Protein AF-A0A838J9P6-F1 (afdb_monomer)

Structure (mmCIF, N/CA/C/O backbone):
data_AF-A0A838J9P6-F1
#
_entry.id   AF-A0A838J9P6-F1
#
loop_
_atom_site.group_PDB
_atom_site.id
_atom_site.type_symbol
_atom_site.label_atom_id
_atom_site.label_alt_id
_atom_site.label_comp_id
_atom_site.label_asym_id
_atom_site.label_entity_id
_atom_site.label_seq_id
_atom_site.pdbx_PDB_ins_code
_atom_site.Cartn_x
_atom_site.Cartn_y
_atom_site.Cartn_z
_atom_site.occupancy
_atom_site.B_iso_or_equiv
_atom_site.auth_seq_id
_atom_site.auth_comp_id
_atom_site.auth_asym_id
_atom_site.auth_atom_id
_atom_site.pdbx_PDB_model_num
ATOM 1 N N . MET A 1 1 ? -34.008 11.919 24.852 1.00 36.84 1 MET A N 1
ATOM 2 C CA . MET A 1 1 ? -33.065 10.837 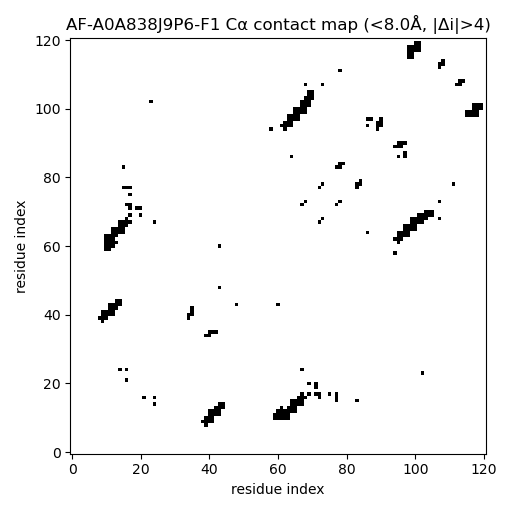24.497 1.00 36.84 1 MET A CA 1
ATOM 3 C C . MET A 1 1 ? -31.928 11.449 23.696 1.00 36.84 1 MET A C 1
ATOM 5 O O . MET A 1 1 ? -32.224 11.960 22.622 1.00 36.84 1 MET A O 1
ATOM 9 N N . PRO A 1 2 ? -30.675 11.492 24.175 1.00 41.94 2 PRO A N 1
ATOM 10 C CA . PRO A 1 2 ? -29.574 11.868 23.305 1.00 41.94 2 PRO A CA 1
ATOM 11 C C . PRO A 1 2 ? -29.124 10.629 22.520 1.00 41.94 2 PRO A C 1
ATOM 13 O O . PRO A 1 2 ? -28.863 9.578 23.100 1.00 41.94 2 PRO A O 1
ATOM 16 N N . LEU A 1 3 ? -29.055 10.755 21.196 1.00 37.22 3 LEU A N 1
ATOM 17 C CA . LEU A 1 3 ? -28.288 9.846 20.351 1.00 37.22 3 LEU A CA 1
ATOM 18 C C . LEU A 1 3 ? -26.814 10.060 20.709 1.00 37.22 3 LEU A C 1
ATOM 20 O O . LEU A 1 3 ? -26.243 11.106 20.398 1.00 37.22 3 LEU A O 1
ATOM 24 N N . THR A 1 4 ? -26.205 9.105 21.402 1.00 38.78 4 THR A N 1
ATOM 25 C CA . THR A 1 4 ? -24.756 9.051 21.585 1.00 38.78 4 THR A CA 1
ATOM 26 C C . THR A 1 4 ? -24.117 8.810 20.221 1.00 38.78 4 THR A C 1
ATOM 28 O O . THR A 1 4 ? -23.964 7.680 19.766 1.00 38.78 4 THR A O 1
ATOM 31 N N . SER A 1 5 ? -23.779 9.897 19.528 1.00 44.88 5 SER A N 1
ATOM 32 C CA . SER A 1 5 ? -22.899 9.848 18.367 1.00 44.88 5 SER A CA 1
ATOM 33 C C . SER A 1 5 ? -21.538 9.361 18.853 1.00 44.88 5 SER A C 1
ATOM 35 O O . SER A 1 5 ? -20.801 10.099 19.510 1.00 44.88 5 SER A O 1
ATOM 37 N N . VAL A 1 6 ? -21.235 8.088 18.602 1.00 49.53 6 VAL A N 1
ATOM 38 C CA . VAL A 1 6 ? -19.879 7.560 18.743 1.00 49.53 6 VAL A CA 1
ATOM 39 C C . VAL A 1 6 ? -19.008 8.417 17.831 1.00 49.53 6 VAL A C 1
ATOM 41 O O . VAL A 1 6 ? -19.179 8.383 16.611 1.00 49.53 6 VAL A O 1
ATOM 44 N N . ARG A 1 7 ? -18.107 9.227 18.402 1.00 47.62 7 ARG A N 1
ATOM 45 C CA . ARG A 1 7 ? -17.042 9.858 17.617 1.00 47.62 7 ARG A CA 1
ATOM 46 C C . ARG A 1 7 ? -16.239 8.719 17.004 1.00 47.62 7 ARG A C 1
ATOM 48 O O . ARG A 1 7 ? -15.534 8.005 17.706 1.00 47.62 7 ARG A O 1
ATOM 55 N N . LYS A 1 8 ? -16.443 8.489 15.712 1.00 63.50 8 LYS A N 1
ATOM 56 C CA . LYS A 1 8 ? -15.669 7.530 14.942 1.00 63.50 8 LYS A CA 1
ATOM 57 C C . LYS A 1 8 ? -14.383 8.256 14.579 1.00 63.50 8 LYS A C 1
ATOM 59 O O . LYS A 1 8 ? -14.415 9.132 13.717 1.00 63.50 8 LYS A O 1
ATOM 64 N N . ASP A 1 9 ? -13.313 7.987 15.318 1.00 77.31 9 ASP A N 1
ATOM 65 C CA . ASP A 1 9 ? -12.000 8.537 14.992 1.00 77.31 9 ASP A CA 1
ATOM 66 C C . ASP A 1 9 ? -11.649 8.180 13.534 1.00 77.31 9 ASP A C 1
ATOM 68 O O . ASP A 1 9 ? -12.042 7.104 13.059 1.00 77.31 9 ASP A O 1
ATOM 72 N N . PRO A 1 10 ? -10.988 9.086 12.791 1.00 81.38 10 PRO A N 1
ATOM 73 C CA . PRO A 1 10 ? -10.640 8.843 11.399 1.00 81.38 10 PRO A CA 1
ATOM 74 C C . PRO A 1 10 ? -9.803 7.570 11.274 1.00 81.38 10 PRO A C 1
ATOM 76 O O . PRO A 1 10 ? -8.889 7.321 12.059 1.00 81.38 10 PRO A O 1
ATOM 79 N N . ILE A 1 11 ? -10.108 6.771 10.257 1.00 86.00 11 ILE A N 1
ATOM 80 C CA . ILE A 1 11 ? -9.367 5.551 9.946 1.00 86.00 11 ILE A CA 1
ATOM 81 C C . ILE A 1 11 ? -8.018 5.963 9.365 1.00 86.00 11 ILE A C 1
ATOM 83 O O . ILE A 1 11 ? -7.964 6.549 8.283 1.00 86.00 11 ILE A O 1
ATOM 87 N N . GLY A 1 12 ? -6.917 5.663 10.042 1.00 86.19 12 GLY A N 1
ATOM 88 C CA . GLY A 1 12 ? -5.616 5.967 9.464 1.00 86.19 12 GLY A CA 1
ATOM 89 C C . GLY A 1 12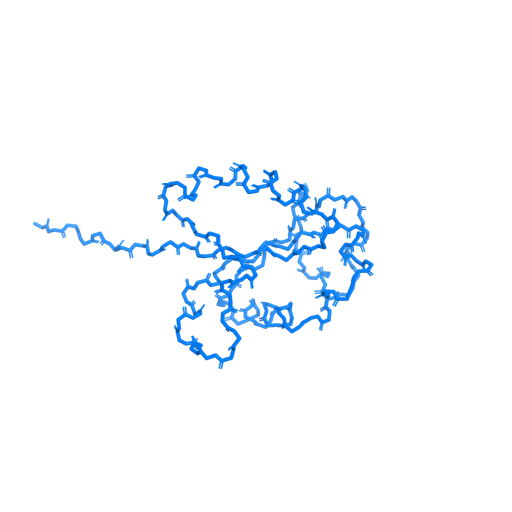 ? -5.212 4.967 8.372 1.00 86.19 12 GLY A C 1
ATOM 90 O O . GLY A 1 12 ? -5.433 3.751 8.474 1.00 86.19 12 GLY A O 1
ATOM 91 N N . VAL A 1 13 ? -4.692 5.527 7.280 1.00 88.19 13 VAL A N 1
ATOM 92 C CA . VAL A 1 13 ? -4.366 4.850 6.026 1.00 88.19 13 VAL A CA 1
ATOM 93 C C . VAL A 1 13 ? -2.898 5.085 5.707 1.00 88.19 13 VAL A C 1
ATOM 95 O O . VAL A 1 13 ? -2.461 6.227 5.575 1.00 88.19 13 VAL A O 1
ATOM 98 N N . TYR A 1 14 ? -2.151 4.005 5.512 1.00 87.62 14 TYR A N 1
ATOM 99 C CA . TYR A 1 14 ? -0.740 4.051 5.130 1.00 87.62 14 TYR A CA 1
ATOM 100 C C . TYR A 1 14 ? -0.511 3.363 3.788 1.00 87.62 14 TYR A C 1
ATOM 102 O O . TYR A 1 14 ? -1.182 2.383 3.471 1.00 87.62 14 TYR A O 1
ATOM 110 N N . CYS A 1 15 ? 0.417 3.885 2.987 1.00 88.25 15 CYS A N 1
ATOM 111 C CA . CYS A 1 15 ? 0.742 3.339 1.671 1.00 88.25 15 CYS A CA 1
ATOM 112 C C . CYS A 1 15 ? 2.134 2.715 1.692 1.00 88.25 15 CYS A C 1
ATOM 114 O O . CYS A 1 15 ? 3.105 3.412 1.959 1.00 88.25 15 CYS A O 1
ATOM 116 N N . ILE A 1 16 ? 2.228 1.444 1.312 1.00 88.19 16 ILE A N 1
ATOM 117 C CA . ILE A 1 16 ? 3.494 0.772 1.015 1.00 88.19 16 ILE A CA 1
ATOM 118 C C . ILE A 1 16 ? 3.623 0.699 -0.507 1.00 88.19 16 ILE A C 1
ATOM 120 O O . ILE A 1 16 ? 2.747 0.146 -1.172 1.00 88.19 16 ILE A O 1
ATOM 124 N N . TYR A 1 17 ? 4.677 1.291 -1.065 1.00 90.38 17 TYR A N 1
ATOM 125 C CA . TYR A 1 17 ? 4.884 1.412 -2.510 1.00 90.38 17 TYR A CA 1
ATOM 126 C C . TYR A 1 17 ? 6.368 1.607 -2.830 1.00 90.38 17 TYR A C 1
ATOM 128 O O . TYR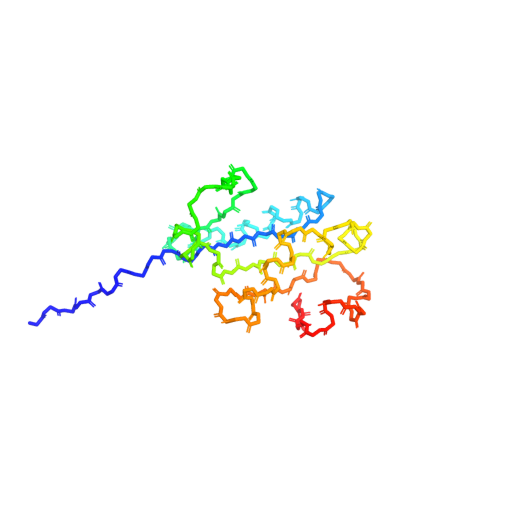 A 1 17 ? 7.131 2.080 -1.989 1.00 90.38 17 TYR A O 1
ATOM 136 N N . ALA A 1 18 ? 6.794 1.268 -4.050 1.00 91.12 18 ALA A N 1
ATOM 137 C CA . ALA A 1 18 ? 8.153 1.581 -4.480 1.00 91.12 18 ALA A CA 1
ATOM 138 C C . ALA A 1 18 ? 8.295 3.082 -4.741 1.00 91.12 18 ALA A C 1
ATOM 140 O O . ALA A 1 18 ? 7.397 3.701 -5.305 1.00 91.12 18 ALA A O 1
ATOM 141 N N . SER A 1 19 ? 9.456 3.676 -4.450 1.00 89.88 19 SER A N 1
ATOM 142 C CA . SER A 1 19 ? 9.677 5.113 -4.692 1.00 89.88 19 SER A CA 1
ATOM 143 C C . SER A 1 19 ? 9.446 5.518 -6.158 1.00 89.88 19 SER A C 1
ATOM 145 O O . SER A 1 19 ? 9.018 6.637 -6.438 1.00 89.88 19 SER A O 1
ATOM 147 N N . LYS A 1 20 ? 9.657 4.594 -7.105 1.00 93.56 20 LYS A N 1
ATOM 148 C CA . LYS A 1 20 ? 9.369 4.795 -8.536 1.00 93.56 20 LYS A CA 1
ATOM 149 C C . LYS A 1 20 ? 7.867 4.896 -8.858 1.00 93.56 20 LYS A C 1
ATOM 151 O O . LYS A 1 20 ? 7.514 5.426 -9.904 1.00 93.56 20 LYS A O 1
ATOM 156 N N . ASP A 1 21 ? 6.989 4.454 -7.959 1.00 94.12 21 ASP A N 1
ATOM 157 C CA . ASP A 1 21 ? 5.528 4.533 -8.082 1.00 94.12 21 ASP A CA 1
ATOM 158 C C . ASP A 1 21 ? 4.923 5.796 -7.443 1.00 94.12 21 ASP A C 1
ATOM 160 O O . ASP A 1 21 ? 3.700 5.937 -7.410 1.00 94.12 21 ASP A O 1
ATOM 164 N N . THR A 1 22 ? 5.744 6.740 -6.963 1.00 93.12 22 THR A N 1
ATOM 165 C CA . THR A 1 22 ? 5.280 7.963 -6.273 1.00 93.12 22 THR A CA 1
ATOM 166 C C . THR A 1 22 ? 4.197 8.711 -7.051 1.00 93.12 22 THR A C 1
ATOM 168 O O . THR A 1 22 ? 3.207 9.148 -6.471 1.00 93.12 22 THR A O 1
ATOM 171 N N . THR A 1 23 ? 4.335 8.836 -8.372 1.00 94.94 23 THR A N 1
ATOM 172 C CA . THR A 1 23 ? 3.329 9.518 -9.198 1.00 94.94 23 THR A CA 1
ATOM 173 C C . THR A 1 23 ? 1.975 8.804 -9.161 1.00 94.94 23 THR A C 1
ATOM 175 O O . THR A 1 23 ? 0.950 9.455 -8.978 1.00 94.94 23 THR A O 1
ATOM 178 N N . LEU A 1 24 ? 1.950 7.472 -9.273 1.00 94.88 24 LEU A N 1
ATOM 179 C CA . LEU A 1 24 ? 0.711 6.684 -9.222 1.00 94.88 24 LEU A CA 1
ATOM 180 C C . LEU A 1 24 ? 0.095 6.690 -7.821 1.00 94.88 24 LEU A C 1
ATOM 182 O O . LEU A 1 24 ? -1.124 6.785 -7.677 1.00 94.88 24 LEU A O 1
ATOM 186 N N . GLN A 1 25 ? 0.937 6.649 -6.790 1.00 93.56 25 GLN A N 1
ATOM 187 C CA . GLN A 1 25 ? 0.513 6.803 -5.405 1.00 93.56 25 GLN A CA 1
ATOM 188 C C . GLN A 1 25 ? -0.185 8.154 -5.188 1.00 93.56 25 GLN A C 1
ATOM 190 O O . GLN A 1 25 ? -1.272 8.197 -4.613 1.00 93.56 25 GLN A O 1
ATOM 195 N N . GLN A 1 26 ? 0.376 9.247 -5.710 1.00 92.94 26 GLN A N 1
ATOM 196 C CA . GLN A 1 26 ? -0.224 10.577 -5.602 1.00 92.94 26 GLN A CA 1
ATOM 197 C C . GLN A 1 26 ? -1.565 10.674 -6.336 1.00 92.94 26 GLN A C 1
ATOM 199 O O . GLN A 1 26 ? -2.495 11.291 -5.814 1.00 92.94 26 GLN A O 1
ATOM 204 N N . GLU A 1 27 ? -1.697 10.061 -7.515 1.00 95.25 27 GLU A N 1
ATOM 205 C CA . GLU A 1 27 ? -2.984 9.986 -8.219 1.00 95.25 27 GLU A CA 1
ATOM 206 C C . GLU A 1 27 ? -4.028 9.213 -7.404 1.00 95.25 27 GLU A C 1
ATOM 208 O O . GLU A 1 27 ? -5.147 9.694 -7.217 1.00 95.25 27 GLU A O 1
ATOM 213 N N . LEU A 1 28 ? -3.658 8.072 -6.816 1.00 93.31 28 LEU A N 1
ATOM 214 C CA . LEU A 1 28 ? -4.548 7.326 -5.925 1.00 93.31 28 LEU A CA 1
ATOM 215 C C . LEU A 1 28 ? -4.996 8.175 -4.724 1.00 93.31 28 LEU A C 1
ATOM 217 O O . LEU A 1 28 ? -6.186 8.221 -4.405 1.00 93.31 28 LEU A O 1
ATOM 221 N N . LEU A 1 29 ? -4.073 8.903 -4.089 1.00 91.06 29 LEU A N 1
ATOM 222 C CA . LEU A 1 29 ? -4.414 9.808 -2.990 1.00 91.06 29 LEU A CA 1
ATOM 223 C C . LEU A 1 29 ? -5.391 10.909 -3.421 1.00 91.06 29 LEU A C 1
ATOM 225 O O . LEU A 1 29 ? -6.284 11.269 -2.651 1.00 91.06 29 LEU A O 1
ATOM 229 N N . LYS A 1 30 ? -5.284 11.430 -4.652 1.00 93.31 30 LYS A N 1
ATOM 230 C CA . LYS A 1 30 ? -6.257 12.402 -5.184 1.00 93.31 30 LYS A CA 1
ATOM 231 C C . LYS A 1 30 ? -7.662 11.806 -5.257 1.00 93.31 30 LYS A C 1
ATOM 233 O O . LYS A 1 30 ? -8.611 12.491 -4.876 1.00 93.31 30 LYS A O 1
ATOM 238 N N . HIS A 1 31 ? -7.803 10.546 -5.670 1.00 92.62 31 HIS A N 1
ATOM 239 C CA . HIS A 1 31 ? -9.101 9.860 -5.699 1.00 92.62 31 HIS A CA 1
ATOM 240 C C . HIS A 1 31 ? -9.701 9.662 -4.302 1.00 92.62 31 HIS A C 1
ATOM 242 O O . HIS A 1 31 ? -10.913 9.779 -4.118 1.00 92.62 31 HIS A O 1
ATOM 248 N N . LEU A 1 32 ? -8.858 9.418 -3.300 1.00 91.81 32 LEU A N 1
ATOM 249 C CA . LEU A 1 32 ? -9.282 9.213 -1.915 1.00 91.81 32 LEU A CA 1
ATOM 250 C C . LEU A 1 32 ? -9.466 10.525 -1.128 1.00 91.81 32 LEU A C 1
ATOM 252 O O . LEU A 1 32 ? -9.972 10.515 -0.005 1.00 91.81 32 LEU A O 1
ATOM 256 N N . ARG A 1 33 ? -9.119 11.674 -1.717 1.00 89.94 33 ARG A N 1
ATOM 257 C CA . ARG A 1 33 ? -9.108 12.982 -1.043 1.00 89.94 33 ARG A CA 1
ATOM 258 C C . ARG A 1 33 ? -10.468 13.431 -0.518 1.00 89.94 33 ARG A C 1
ATOM 260 O O . ARG A 1 33 ? -10.530 14.200 0.437 1.00 89.94 33 ARG A O 1
ATOM 267 N N . ASN A 1 34 ? -11.560 12.962 -1.117 1.00 90.94 34 ASN A N 1
ATOM 268 C CA . ASN A 1 34 ? -12.900 13.235 -0.598 1.00 90.94 34 ASN A CA 1
ATOM 269 C C . ASN A 1 34 ? -13.119 12.580 0.775 1.00 90.94 34 ASN A C 1
ATOM 271 O O . ASN A 1 34 ? -13.701 13.210 1.650 1.00 90.94 34 ASN A O 1
ATOM 275 N N . LEU A 1 35 ? -12.602 11.366 0.993 1.00 90.00 35 LEU A N 1
ATOM 276 C CA . LEU A 1 35 ? -12.709 10.663 2.277 1.00 90.00 35 LEU A CA 1
ATOM 277 C C . LEU A 1 35 ? -11.879 11.352 3.366 1.00 90.00 35 LEU A C 1
ATOM 279 O O . LEU A 1 35 ? -12.346 11.502 4.495 1.00 90.00 35 LEU A O 1
ATOM 283 N N . ASP A 1 36 ? -10.680 11.804 3.000 1.00 85.62 36 ASP A N 1
ATOM 284 C CA . ASP A 1 36 ? -9.785 12.573 3.871 1.00 85.62 36 ASP A CA 1
ATOM 285 C C . ASP A 1 36 ? -10.417 13.918 4.271 1.00 85.62 36 ASP A C 1
ATOM 287 O O . ASP A 1 36 ? -10.559 14.236 5.451 1.00 85.62 36 ASP A O 1
ATOM 291 N N . ARG A 1 37 ? -10.961 14.665 3.299 1.00 88.69 37 ARG A N 1
ATOM 292 C CA . ARG A 1 37 ? -11.702 15.916 3.555 1.00 88.69 37 ARG A CA 1
ATOM 293 C C . ARG A 1 37 ? -12.929 15.720 4.445 1.00 88.69 37 ARG A C 1
ATOM 295 O O . ARG A 1 37 ? -13.256 16.606 5.233 1.00 88.69 37 ARG A O 1
ATOM 302 N N . SER A 1 38 ? -13.597 14.574 4.335 1.00 87.88 38 SER A N 1
ATOM 303 C CA . SER A 1 38 ? -14.720 14.194 5.196 1.00 87.88 38 SER A CA 1
ATOM 304 C C . SER A 1 38 ? -14.292 13.659 6.568 1.00 87.88 38 SER A C 1
ATOM 306 O O . SER A 1 38 ? -15.162 13.278 7.349 1.00 87.88 38 SER A O 1
ATOM 308 N N . LYS A 1 39 ? -12.986 13.638 6.880 1.00 85.38 39 LYS A N 1
ATOM 309 C CA . LYS A 1 39 ? -12.409 13.102 8.125 1.00 85.38 39 LYS A CA 1
ATOM 310 C C . LYS A 1 39 ? -12.794 11.643 8.392 1.00 85.38 39 LYS A C 1
ATOM 312 O O . LYS A 1 39 ? -12.870 11.218 9.540 1.00 85.38 39 LYS A O 1
ATOM 317 N N . LEU A 1 40 ? -13.072 10.883 7.332 1.00 87.12 40 LEU A N 1
ATOM 318 C CA . LEU A 1 40 ? -13.335 9.446 7.425 1.00 87.12 40 LEU A CA 1
ATOM 319 C C . LEU A 1 40 ? -12.031 8.659 7.465 1.00 87.12 40 LEU A C 1
ATOM 321 O O . LEU A 1 40 ? -11.962 7.622 8.122 1.00 87.12 40 LEU A O 1
ATOM 325 N N . ILE A 1 41 ? -11.020 9.167 6.762 1.00 88.38 41 ILE A N 1
ATOM 326 C CA . ILE A 1 41 ? -9.664 8.638 6.775 1.00 88.38 41 ILE A CA 1
ATOM 327 C C . ILE A 1 41 ? -8.665 9.747 7.100 1.00 88.38 41 ILE A C 1
ATOM 329 O O . ILE A 1 41 ? -8.981 10.923 6.935 1.00 88.38 41 ILE A O 1
ATOM 333 N N . VAL A 1 42 ? -7.469 9.359 7.528 1.00 87.38 42 VAL A N 1
ATOM 334 C CA . VAL A 1 42 ? -6.295 10.232 7.612 1.00 87.38 42 VAL A CA 1
ATOM 335 C C . VAL A 1 42 ? -5.115 9.521 6.958 1.00 87.38 42 VAL A C 1
ATOM 337 O O . VAL A 1 42 ? -4.907 8.333 7.195 1.00 87.38 42 VAL A O 1
ATOM 340 N N . PHE A 1 43 ? -4.363 10.210 6.101 1.00 85.00 43 PHE A N 1
ATOM 341 C CA . PHE A 1 43 ? -3.160 9.628 5.504 1.00 85.00 43 PHE A CA 1
ATOM 342 C C . PHE A 1 43 ? -1.970 9.764 6.444 1.00 85.00 43 PHE A C 1
ATOM 344 O O . PHE A 1 43 ? -1.620 10.869 6.848 1.00 85.00 43 PHE A O 1
ATOM 351 N N . CYS A 1 44 ? -1.335 8.638 6.749 1.00 79.19 44 CYS A N 1
ATOM 352 C CA . CYS A 1 44 ? -0.091 8.590 7.502 1.00 79.19 44 CYS A CA 1
ATOM 353 C C . CYS A 1 44 ? 1.067 8.640 6.499 1.00 79.19 44 CYS A C 1
ATOM 355 O O . CYS A 1 44 ? 1.124 7.806 5.591 1.00 79.19 44 CYS A O 1
ATOM 357 N N . HIS A 1 45 ? 1.973 9.609 6.620 1.00 66.56 45 HIS A N 1
ATOM 358 C CA . HIS A 1 45 ? 3.161 9.681 5.770 1.00 66.56 45 HIS A CA 1
ATOM 359 C C . HIS A 1 45 ? 4.369 9.028 6.456 1.00 66.56 45 HIS A C 1
ATOM 361 O O . HIS A 1 45 ? 4.430 8.974 7.679 1.00 66.56 45 HIS A O 1
ATOM 367 N N . ASP A 1 46 ? 5.370 8.590 5.680 1.00 56.12 46 ASP A N 1
ATOM 368 C CA . ASP A 1 46 ? 6.625 8.001 6.201 1.00 56.12 46 ASP A CA 1
ATOM 369 C C . ASP A 1 46 ? 7.343 8.882 7.235 1.00 56.12 46 ASP A C 1
ATOM 371 O O . ASP A 1 46 ? 8.101 8.388 8.061 1.00 56.12 46 ASP A O 1
ATOM 375 N N . LYS A 1 47 ? 7.115 10.200 7.196 1.00 46.66 47 LYS A N 1
ATOM 376 C CA . LYS A 1 47 ? 7.705 11.162 8.139 1.00 46.66 47 LYS A CA 1
ATOM 377 C C . LYS A 1 47 ? 6.944 11.273 9.462 1.00 46.6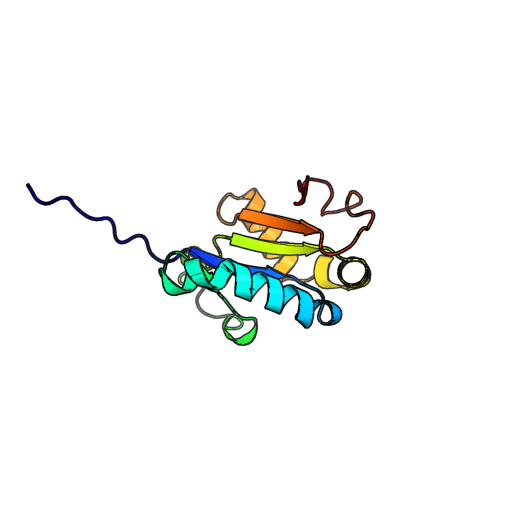6 47 LYS A C 1
ATOM 379 O O . LYS A 1 47 ? 7.464 11.878 10.392 1.00 46.66 47 LYS A O 1
ATOM 384 N N . ASP A 1 48 ? 5.747 10.697 9.527 1.00 44.53 48 ASP A N 1
ATOM 385 C CA . ASP A 1 48 ? 4.834 10.772 10.669 1.00 44.53 48 ASP A CA 1
ATOM 386 C C . ASP A 1 48 ? 4.804 9.463 11.473 1.00 44.53 48 ASP A C 1
ATOM 388 O O . ASP A 1 48 ? 4.010 9.339 12.402 1.00 44.53 48 ASP A O 1
ATOM 392 N N . ILE A 1 49 ? 5.649 8.482 11.127 1.00 48.06 49 ILE A N 1
ATOM 393 C CA . ILE A 1 49 ? 5.850 7.271 11.926 1.00 48.06 49 ILE A CA 1
ATOM 394 C C . ILE A 1 49 ? 7.050 7.537 12.845 1.00 48.06 49 ILE A C 1
ATOM 396 O O . ILE A 1 49 ? 8.194 7.421 12.395 1.00 48.06 49 ILE A O 1
ATOM 400 N N . PRO A 1 50 ? 6.839 7.960 14.106 1.00 39.72 50 PRO A N 1
ATOM 401 C CA . PRO A 1 50 ? 7.939 8.162 15.030 1.00 39.72 50 PRO A CA 1
ATOM 402 C C . PRO A 1 50 ? 8.667 6.834 15.244 1.00 39.72 50 PRO A C 1
ATOM 404 O O . PRO A 1 50 ? 8.095 5.833 15.671 1.00 39.72 50 PRO A O 1
ATOM 407 N N . VAL A 1 51 ? 9.958 6.850 14.928 1.00 41.62 51 VAL A N 1
ATOM 408 C CA . VAL A 1 51 ? 10.892 5.773 15.235 1.00 41.62 51 VAL A CA 1
ATOM 409 C C . VAL A 1 51 ? 10.886 5.564 16.756 1.00 41.62 51 VAL A C 1
ATOM 411 O O . VAL A 1 51 ? 11.275 6.435 17.529 1.00 41.62 51 VAL A O 1
ATOM 414 N N . GLU A 1 52 ? 10.409 4.391 17.162 1.00 41.59 52 GLU A N 1
ATOM 415 C CA . GLU A 1 52 ? 10.698 3.717 18.436 1.00 41.59 52 GLU A CA 1
ATOM 416 C C . GLU A 1 52 ? 10.093 4.238 19.750 1.00 41.59 52 GLU A C 1
ATOM 418 O O . GLU A 1 52 ? 10.415 3.684 20.799 1.00 41.59 52 GLU A O 1
ATOM 423 N N . THR A 1 53 ? 9.150 5.185 19.770 1.00 37.22 53 THR A N 1
ATOM 424 C CA . THR A 1 53 ? 8.513 5.536 21.059 1.00 37.22 53 THR A CA 1
ATOM 425 C C . THR A 1 53 ? 7.034 5.898 20.911 1.00 37.22 53 THR A C 1
ATOM 427 O O . THR A 1 53 ? 6.716 6.883 20.263 1.00 37.22 53 THR A O 1
ATOM 430 N N . GLU A 1 54 ? 6.162 5.102 21.553 1.00 40.47 54 GLU A N 1
ATOM 431 C CA . GLU A 1 54 ? 4.693 5.256 21.730 1.00 40.47 54 GLU A CA 1
ATOM 432 C C . GLU A 1 54 ? 3.768 4.349 20.881 1.00 40.47 54 GLU A C 1
ATOM 434 O O . GLU A 1 54 ? 2.841 4.775 20.192 1.00 40.47 54 GLU A O 1
ATOM 439 N N . TRP A 1 55 ? 3.936 3.033 21.055 1.00 46.06 55 TRP A N 1
ATOM 440 C CA . TRP A 1 55 ? 3.090 1.970 20.481 1.00 46.06 55 TRP A CA 1
ATOM 441 C C . TRP A 1 55 ? 1.609 1.952 20.921 1.00 46.06 55 TRP A C 1
ATOM 443 O O . TRP A 1 55 ? 0.814 1.216 20.331 1.00 46.06 55 TRP A O 1
ATOM 453 N N . GLU A 1 56 ? 1.195 2.734 21.922 1.00 41.12 56 GLU A N 1
ATOM 454 C CA . GLU A 1 56 ? -0.231 2.858 22.279 1.00 41.12 56 GLU A CA 1
ATOM 455 C C . GLU A 1 56 ? -0.985 3.847 21.379 1.00 41.12 56 GLU A C 1
ATOM 457 O O . GLU A 1 56 ? -2.179 3.656 21.144 1.00 41.12 56 GLU A O 1
ATOM 462 N N . TYR A 1 57 ? -0.293 4.827 20.788 1.00 44.28 57 TYR A N 1
ATOM 463 C CA . TYR A 1 57 ? -0.884 5.760 19.824 1.00 44.28 57 TYR A CA 1
ATOM 464 C C . TYR A 1 57 ? -1.063 5.103 18.438 1.00 44.28 57 TYR A C 1
ATOM 466 O O . TYR A 1 57 ? -2.042 5.352 17.734 1.00 44.28 57 TYR A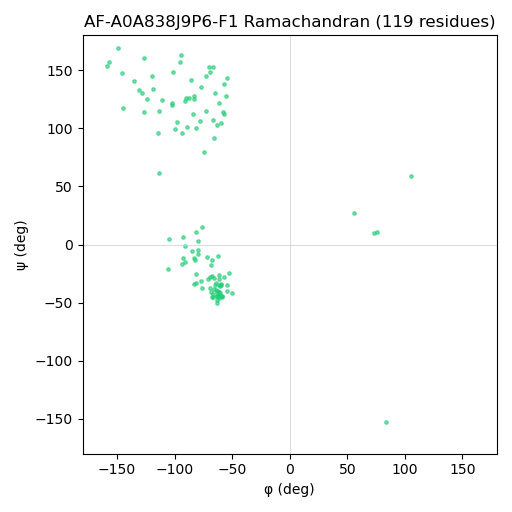 O 1
ATOM 474 N N . GLU A 1 58 ? -0.177 4.167 18.076 1.00 48.16 58 GLU A N 1
ATOM 475 C CA . GLU A 1 58 ? -0.183 3.472 16.780 1.00 48.16 58 GLU A CA 1
ATOM 476 C C . GLU A 1 58 ? -1.371 2.525 16.556 1.00 48.16 58 GLU A C 1
ATOM 478 O O . GLU A 1 58 ? -1.771 2.305 15.408 1.00 48.16 58 GLU A O 1
ATOM 483 N N . LYS A 1 59 ? -1.960 1.964 17.623 1.00 46.66 59 LYS A N 1
ATOM 484 C CA . LYS A 1 59 ? -3.068 0.998 17.498 1.00 46.66 59 LYS A CA 1
ATOM 485 C C . LYS A 1 59 ? -4.299 1.584 16.809 1.00 46.66 59 LYS A C 1
ATOM 487 O O . LYS A 1 59 ? -5.017 0.846 16.141 1.00 46.66 59 LYS A O 1
ATOM 492 N N . ASN A 1 60 ? -4.528 2.889 16.934 1.00 50.59 60 ASN A N 1
ATOM 493 C CA . ASN A 1 60 ? -5.681 3.545 16.317 1.00 50.59 60 ASN A CA 1
ATOM 494 C C . ASN A 1 60 ? -5.395 4.120 14.924 1.00 50.59 60 ASN A C 1
ATOM 496 O O . ASN A 1 60 ? -6.343 4.466 14.221 1.00 50.59 60 ASN A O 1
ATOM 500 N N . ILE A 1 61 ? -4.129 4.193 14.501 1.00 54.44 61 ILE A N 1
ATOM 501 C CA . ILE A 1 61 ? -3.716 4.980 13.329 1.00 54.44 61 ILE A CA 1
ATOM 502 C C . ILE A 1 61 ? -3.397 4.103 12.106 1.00 54.44 61 ILE A C 1
ATOM 504 O O . ILE A 1 61 ? -3.471 4.569 10.980 1.00 54.44 61 ILE A O 1
ATOM 508 N N . LEU A 1 62 ? -3.101 2.813 12.257 1.00 64.50 62 LEU A N 1
ATOM 509 C CA . LEU A 1 62 ? -2.781 1.931 11.118 1.00 64.50 62 LEU A CA 1
ATOM 510 C C . LEU A 1 62 ? -3.848 0.858 10.920 1.00 64.50 62 LEU A C 1
ATOM 512 O O . LEU A 1 62 ? -3.597 -0.344 11.010 1.00 64.50 62 LEU A O 1
ATOM 516 N N . GLN A 1 63 ? -5.067 1.314 10.646 1.00 82.94 63 GLN A N 1
ATOM 517 C CA . GLN A 1 63 ? -6.217 0.437 10.436 1.00 82.94 63 GLN A CA 1
ATOM 518 C C . GLN A 1 63 ? -6.245 -0.124 9.012 1.00 82.94 63 GLN A C 1
ATOM 520 O O . GLN A 1 63 ? -6.672 -1.261 8.807 1.00 82.94 63 GLN A O 1
ATOM 525 N N . ILE A 1 64 ? -5.772 0.647 8.026 1.00 89.00 64 ILE A N 1
ATOM 526 C CA . ILE A 1 64 ? -5.703 0.229 6.624 1.00 89.00 64 ILE A CA 1
ATOM 527 C C . ILE A 1 64 ? -4.297 0.465 6.072 1.00 89.00 64 ILE A C 1
ATOM 529 O O . ILE A 1 64 ? -3.751 1.562 6.158 1.00 89.00 64 ILE A O 1
ATOM 533 N N . VAL A 1 65 ? -3.738 -0.564 5.440 1.00 89.69 65 VAL A N 1
ATOM 534 C CA . VAL A 1 65 ? -2.497 -0.489 4.667 1.00 89.69 65 VAL A CA 1
ATOM 535 C C . VAL A 1 65 ? -2.830 -0.728 3.201 1.00 89.69 65 VAL A C 1
ATOM 537 O O . VAL A 1 65 ? -3.274 -1.813 2.832 1.00 89.69 65 VAL A O 1
ATOM 540 N N . LEU A 1 66 ? -2.622 0.283 2.363 1.00 92.06 66 LEU A N 1
ATOM 541 C CA . LEU A 1 66 ? -2.688 0.164 0.911 1.00 92.06 66 LEU A CA 1
ATOM 542 C C . LEU A 1 66 ? -1.333 -0.335 0.413 1.00 92.06 66 LEU A C 1
ATOM 544 O O . LEU A 1 66 ? -0.328 0.365 0.518 1.00 92.06 66 LEU A O 1
ATOM 548 N N . LEU A 1 67 ? -1.305 -1.554 -0.112 1.00 91.94 67 LEU A N 1
ATOM 549 C CA . LEU A 1 67 ? -0.098 -2.153 -0.668 1.00 91.94 67 LEU A CA 1
ATOM 550 C C . LEU A 1 67 ? -0.122 -1.977 -2.185 1.00 91.94 67 LEU A C 1
ATOM 552 O O . LEU A 1 67 ? -0.883 -2.661 -2.865 1.00 91.94 67 LEU A O 1
ATOM 556 N N . LEU A 1 68 ? 0.680 -1.055 -2.711 1.00 93.38 68 LEU A N 1
ATOM 557 C CA . LEU A 1 68 ? 0.698 -0.733 -4.135 1.00 93.38 68 LEU A CA 1
ATOM 558 C C . LEU A 1 68 ? 1.698 -1.638 -4.864 1.00 93.38 68 LEU A C 1
ATOM 560 O O . LEU A 1 68 ? 2.908 -1.431 -4.815 1.00 93.38 68 LEU A O 1
ATOM 564 N N . ILE A 1 69 ? 1.171 -2.663 -5.528 1.00 92.56 69 ILE A N 1
ATOM 565 C CA . ILE A 1 69 ? 1.934 -3.726 -6.177 1.00 92.56 69 ILE A CA 1
ATOM 566 C C . ILE A 1 69 ? 2.243 -3.327 -7.622 1.00 92.56 69 ILE A C 1
ATOM 568 O O . ILE A 1 69 ? 1.350 -3.027 -8.415 1.00 92.56 69 ILE A O 1
ATOM 572 N N . SER A 1 70 ? 3.520 -3.363 -7.980 1.00 94.06 70 SER A N 1
ATOM 573 C CA . SER A 1 70 ? 4.035 -3.063 -9.315 1.00 94.06 70 SER A CA 1
ATOM 574 C C . SER A 1 70 ? 5.299 -3.896 -9.591 1.00 94.06 70 SER A C 1
ATOM 576 O O . SER A 1 70 ? 5.856 -4.479 -8.657 1.00 94.06 70 SER A O 1
ATOM 578 N N . PRO A 1 71 ? 5.804 -3.947 -10.838 1.00 93.31 71 PRO A N 1
ATOM 579 C CA . PRO A 1 71 ? 7.117 -4.526 -11.1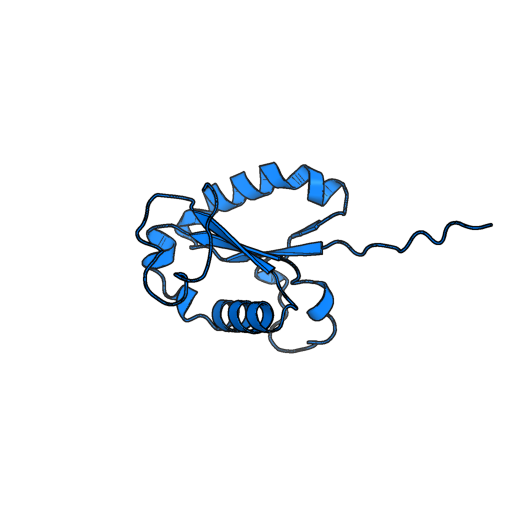19 1.00 93.31 71 PRO A CA 1
ATOM 580 C C . PRO A 1 71 ? 8.241 -3.897 -10.284 1.00 93.31 71 PRO A C 1
ATOM 582 O O . PRO A 1 71 ? 9.085 -4.617 -9.766 1.00 93.31 71 PRO A O 1
ATOM 585 N N . ASP A 1 72 ? 8.216 -2.575 -10.089 1.00 92.88 72 ASP A N 1
ATOM 586 C CA . ASP A 1 72 ? 9.225 -1.869 -9.290 1.00 92.88 72 ASP A CA 1
ATOM 587 C C . ASP A 1 72 ? 9.091 -2.166 -7.789 1.00 92.88 72 ASP A C 1
ATOM 589 O O . ASP A 1 72 ? 10.087 -2.164 -7.071 1.00 92.88 72 ASP A O 1
ATOM 593 N N . PHE A 1 73 ? 7.878 -2.456 -7.309 1.00 90.81 73 PHE A N 1
ATOM 594 C CA . PHE A 1 73 ? 7.662 -2.963 -5.955 1.00 90.81 73 PHE A CA 1
ATOM 595 C C . PHE A 1 73 ? 8.243 -4.368 -5.781 1.00 90.81 73 PHE A C 1
ATOM 597 O O . PHE A 1 73 ? 8.930 -4.627 -4.797 1.00 90.81 73 PHE A O 1
ATOM 604 N N . MET A 1 74 ? 8.015 -5.264 -6.741 1.00 88.75 74 MET A N 1
ATOM 605 C CA . MET A 1 74 ? 8.527 -6.638 -6.682 1.00 88.75 74 MET A CA 1
ATOM 606 C C . MET A 1 74 ? 10.057 -6.719 -6.828 1.00 88.75 74 MET A C 1
ATOM 608 O O . MET A 1 74 ? 10.657 -7.639 -6.284 1.00 88.75 74 MET A O 1
ATOM 612 N N . ASP A 1 75 ? 10.678 -5.765 -7.530 1.00 88.94 75 ASP A N 1
ATOM 613 C CA . ASP A 1 75 ? 12.141 -5.618 -7.668 1.00 88.94 75 ASP A CA 1
ATOM 614 C C . ASP A 1 75 ? 12.801 -4.953 -6.441 1.00 88.94 75 ASP A C 1
ATOM 616 O O . ASP A 1 75 ? 14.022 -4.864 -6.331 1.00 88.94 75 ASP A O 1
ATOM 620 N N . SER A 1 76 ? 11.998 -4.454 -5.500 1.00 82.94 76 SER A N 1
ATOM 621 C CA . SER A 1 76 ? 12.489 -3.766 -4.309 1.00 82.94 76 SER A CA 1
ATOM 622 C C . SER A 1 76 ? 12.635 -4.695 -3.101 1.00 82.94 76 SER A C 1
ATOM 624 O O . SER A 1 76 ? 11.978 -5.728 -2.987 1.00 82.94 76 SER A O 1
ATOM 626 N N . ASN A 1 77 ? 13.399 -4.243 -2.104 1.00 77.81 77 ASN A N 1
ATOM 627 C CA . ASN A 1 77 ? 13.530 -4.936 -0.819 1.00 77.81 77 ASN A CA 1
ATOM 628 C C . ASN A 1 77 ? 12.364 -4.648 0.156 1.00 77.81 77 A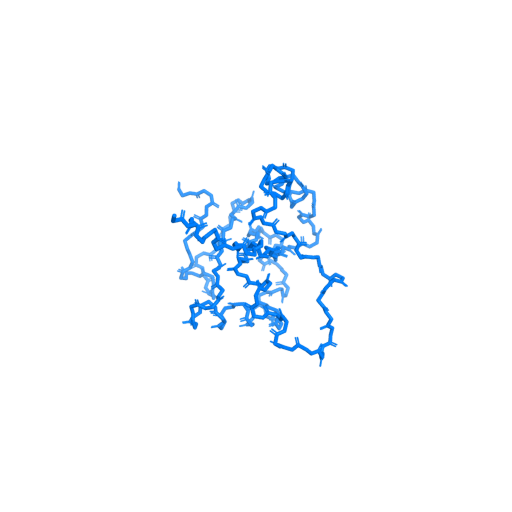SN A C 1
ATOM 630 O O . ASN A 1 77 ? 12.459 -4.992 1.334 1.00 77.81 77 ASN A O 1
ATOM 634 N N . TYR A 1 78 ? 11.265 -4.014 -0.287 1.00 78.06 78 TYR A N 1
ATOM 635 C CA . TYR A 1 78 ? 10.148 -3.649 0.601 1.00 78.06 78 TYR A CA 1
ATOM 636 C C . TYR A 1 78 ? 9.414 -4.863 1.181 1.00 78.06 78 TYR A C 1
ATOM 638 O O . TYR A 1 78 ? 8.893 -4.788 2.289 1.00 78.06 78 TYR A O 1
ATOM 646 N N . ILE A 1 79 ? 9.395 -6.000 0.477 1.00 74.69 79 ILE A N 1
ATOM 647 C CA . ILE A 1 79 ? 8.790 -7.242 0.987 1.00 74.69 79 ILE A CA 1
ATOM 648 C C . ILE A 1 79 ? 9.470 -7.696 2.289 1.00 74.69 79 ILE A C 1
ATOM 650 O O . ILE A 1 79 ? 8.807 -8.199 3.199 1.00 74.69 79 ILE A O 1
ATOM 654 N N . ASP A 1 80 ? 10.779 -7.468 2.393 1.00 75.81 80 ASP A N 1
ATOM 655 C CA . ASP A 1 80 ? 11.583 -7.833 3.555 1.00 75.81 80 ASP A CA 1
ATOM 656 C C . ASP A 1 80 ? 11.679 -6.729 4.612 1.00 75.81 80 ASP A C 1
ATOM 658 O O . ASP A 1 80 ? 12.285 -6.956 5.669 1.00 75.81 80 ASP A O 1
ATOM 662 N N . SER A 1 81 ? 11.064 -5.568 4.367 1.00 77.44 81 SER A N 1
ATOM 663 C CA . SER A 1 81 ? 11.113 -4.432 5.281 1.00 77.44 81 SER A CA 1
ATOM 664 C C . SER A 1 81 ? 10.392 -4.727 6.599 1.00 77.44 81 SER A C 1
ATOM 666 O O . SER A 1 81 ? 9.475 -5.556 6.690 1.00 77.44 81 SER A O 1
ATOM 668 N N . THR A 1 82 ? 10.828 -4.048 7.659 1.00 74.56 82 THR A N 1
ATOM 669 C CA . THR A 1 82 ? 10.249 -4.193 8.998 1.00 74.56 82 THR A CA 1
ATOM 670 C C . THR A 1 82 ? 8.781 -3.767 9.004 1.00 74.56 82 THR A C 1
ATOM 672 O O . THR A 1 82 ? 7.950 -4.455 9.595 1.00 74.56 82 THR A O 1
ATOM 675 N N . GLU A 1 83 ? 8.444 -2.697 8.285 1.00 75.25 83 GLU A N 1
ATOM 676 C CA . GLU A 1 83 ? 7.089 -2.161 8.143 1.00 75.25 83 GLU A CA 1
ATOM 677 C C . GLU A 1 83 ? 6.159 -3.188 7.492 1.00 75.25 83 GLU A C 1
ATOM 679 O O . GLU A 1 83 ? 5.067 -3.452 7.997 1.00 75.25 83 GLU A O 1
ATOM 684 N N . MET A 1 84 ? 6.610 -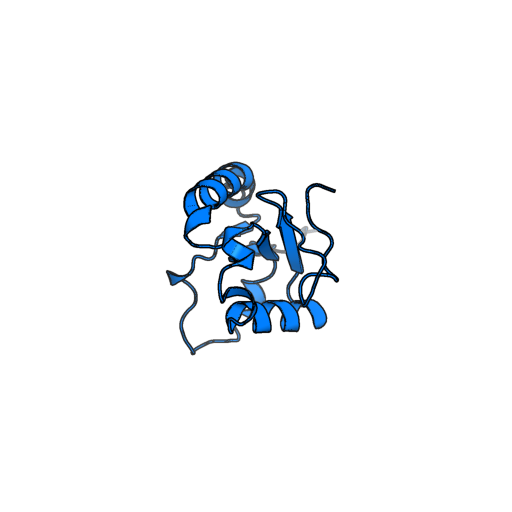3.839 6.413 1.00 80.56 84 MET A N 1
ATOM 685 C CA . MET A 1 84 ? 5.813 -4.850 5.720 1.00 80.56 84 MET A CA 1
ATOM 686 C C . MET A 1 84 ? 5.593 -6.092 6.592 1.00 80.56 84 MET A C 1
ATOM 688 O O . MET A 1 84 ? 4.472 -6.597 6.702 1.00 80.56 84 MET A O 1
ATOM 692 N N . LYS A 1 85 ? 6.635 -6.557 7.293 1.00 82.06 85 LYS A N 1
ATOM 693 C CA . LYS A 1 85 ? 6.530 -7.671 8.251 1.00 82.06 85 LYS A CA 1
ATOM 694 C C . LYS A 1 85 ? 5.560 -7.353 9.390 1.00 82.06 85 LYS A C 1
ATOM 696 O O . LYS A 1 85 ? 4.752 -8.207 9.765 1.00 82.06 85 LYS A O 1
ATOM 701 N N . GLN A 1 86 ? 5.605 -6.134 9.922 1.00 80.62 86 GLN A N 1
ATOM 702 C CA . GLN A 1 86 ? 4.689 -5.675 10.964 1.00 80.62 86 GLN A CA 1
ATOM 703 C C . GLN A 1 86 ? 3.248 -5.569 10.455 1.00 80.62 86 GLN A C 1
ATOM 705 O O . GLN A 1 86 ? 2.342 -6.080 11.115 1.00 80.62 86 GLN A O 1
ATOM 710 N N . ALA A 1 87 ? 3.025 -4.987 9.274 1.00 81.62 87 ALA A N 1
ATOM 711 C CA . ALA A 1 87 ? 1.703 -4.896 8.660 1.00 81.62 87 ALA A CA 1
ATOM 712 C C . ALA A 1 87 ? 1.096 -6.287 8.424 1.00 81.62 87 ALA A C 1
ATOM 714 O O . ALA A 1 87 ? -0.061 -6.528 8.768 1.00 81.62 87 ALA A O 1
ATOM 715 N N . LEU A 1 88 ? 1.885 -7.235 7.904 1.00 82.62 88 LEU A N 1
ATOM 716 C CA . LEU A 1 88 ? 1.455 -8.622 7.706 1.00 82.62 88 LEU A CA 1
ATOM 717 C C . LEU A 1 88 ? 1.114 -9.313 9.032 1.00 82.62 88 LEU A C 1
ATOM 719 O O . LEU A 1 88 ? 0.117 -10.032 9.106 1.00 82.62 88 LEU A O 1
ATOM 723 N N . LYS A 1 89 ? 1.910 -9.094 10.087 1.00 84.81 89 LYS A N 1
ATOM 724 C CA . LYS A 1 89 ? 1.631 -9.631 11.42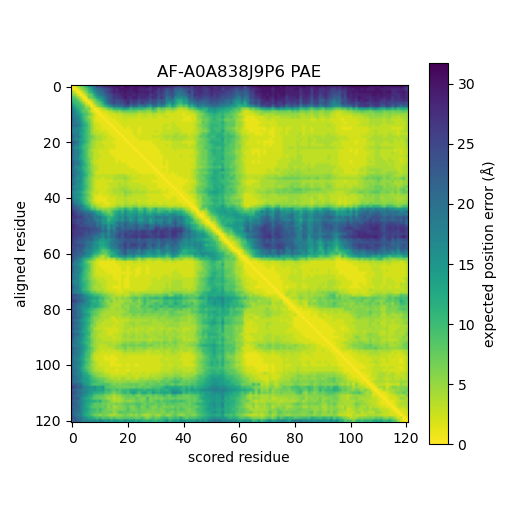5 1.00 84.81 89 LYS A CA 1
ATOM 725 C C . LYS A 1 89 ? 0.322 -9.070 11.991 1.00 84.81 89 LYS A C 1
ATOM 727 O O . LYS A 1 89 ? -0.550 -9.849 12.362 1.00 84.81 89 LYS A O 1
ATOM 732 N N . ARG A 1 90 ? 0.147 -7.745 11.973 1.00 82.88 90 ARG A N 1
ATOM 733 C CA . ARG A 1 90 ? -1.079 -7.071 12.440 1.00 82.88 90 ARG A CA 1
ATOM 734 C C . ARG A 1 90 ? -2.311 -7.489 11.634 1.00 82.88 90 ARG A C 1
ATOM 736 O O . ARG A 1 90 ? -3.391 -7.656 12.193 1.00 82.88 90 ARG A O 1
ATOM 743 N N . SER A 1 91 ? -2.137 -7.735 10.335 1.00 84.94 91 SER A N 1
ATOM 744 C CA . SER A 1 91 ? -3.185 -8.279 9.466 1.00 84.94 91 SER A CA 1
ATOM 745 C C . SER A 1 91 ? -3.634 -9.674 9.881 1.00 84.94 91 SER A C 1
ATOM 747 O O . SER A 1 91 ? -4.831 -9.926 10.004 1.00 84.94 91 SER A O 1
ATOM 749 N N . LYS A 1 92 ? -2.687 -10.559 10.210 1.00 84.12 92 LYS A N 1
ATOM 750 C CA . LYS A 1 92 ? -3.005 -11.884 10.765 1.00 84.12 92 LYS A CA 1
ATOM 751 C C . LYS A 1 92 ? -3.689 -11.804 12.133 1.00 84.12 92 LYS A C 1
ATOM 753 O O . LYS A 1 92 ? -4.531 -12.641 12.432 1.00 84.12 92 LYS A O 1
ATOM 758 N N . GLU A 1 93 ? -3.342 -10.807 12.942 1.00 85.62 93 GLU A N 1
ATOM 759 C CA . GLU A 1 93 ? -3.950 -10.547 14.256 1.00 85.62 93 GLU A CA 1
ATOM 760 C C . GLU A 1 93 ? -5.305 -9.814 14.164 1.00 85.62 93 GLU A C 1
ATOM 762 O O . GLU A 1 93 ? -5.968 -9.622 15.180 1.00 85.62 93 GLU A O 1
ATOM 767 N N . GLY A 1 94 ? -5.736 -9.405 12.963 1.00 83.56 94 GLY A N 1
ATOM 768 C CA . GLY A 1 94 ? -7.008 -8.714 12.729 1.00 83.56 94 GLY A CA 1
ATOM 769 C C . GLY A 1 94 ? -7.031 -7.241 13.152 1.00 83.56 94 GLY A C 1
ATOM 770 O O . GLY A 1 94 ? -8.098 -6.633 13.173 1.00 83.56 94 GLY A O 1
ATOM 771 N N . THR A 1 95 ? -5.876 -6.656 13.481 1.00 82.38 95 THR A N 1
ATOM 772 C CA . THR A 1 95 ? -5.758 -5.264 13.957 1.00 82.38 95 THR A CA 1
ATOM 773 C C . THR A 1 95 ? -5.469 -4.262 12.839 1.00 82.38 95 THR A C 1
ATOM 775 O O . THR A 1 95 ? -5.712 -3.070 13.002 1.00 82.38 95 THR A O 1
ATOM 778 N N . THR A 1 96 ? -5.019 -4.741 11.678 1.00 86.06 96 THR A N 1
ATOM 779 C CA . THR A 1 96 ? -4.765 -3.933 10.478 1.00 86.06 96 THR A CA 1
ATOM 780 C C . THR A 1 96 ? -5.335 -4.647 9.261 1.00 86.06 96 THR A C 1
ATOM 782 O O . THR A 1 96 ? -5.202 -5.855 9.133 1.00 86.06 96 THR A O 1
ATOM 785 N N . ARG A 1 97 ? -5.937 -3.932 8.312 1.00 89.25 97 ARG A N 1
ATOM 786 C CA . ARG A 1 97 ? -6.373 -4.510 7.037 1.00 89.25 97 ARG A CA 1
ATOM 787 C C . ARG A 1 97 ? -5.400 -4.143 5.927 1.00 89.25 97 ARG A C 1
ATOM 789 O O . ARG A 1 97 ? -5.234 -2.967 5.625 1.00 89.25 97 ARG A O 1
ATOM 796 N N . ILE A 1 98 ? -4.818 -5.142 5.270 1.00 90.19 98 ILE A N 1
ATOM 797 C CA . ILE A 1 98 ? -4.031 -4.926 4.049 1.00 90.19 98 ILE A CA 1
ATOM 798 C C . ILE A 1 98 ? -4.966 -4.965 2.840 1.00 90.19 98 ILE A C 1
ATOM 800 O O . ILE A 1 98 ? -5.714 -5.925 2.653 1.00 90.19 98 ILE A O 1
ATOM 804 N N . VAL A 1 99 ? -4.915 -3.918 2.020 1.00 92.62 99 VAL A N 1
ATOM 805 C CA . VAL A 1 99 ? -5.616 -3.806 0.741 1.00 92.62 99 VAL A CA 1
ATOM 806 C C . VAL A 1 99 ? -4.564 -3.766 -0.373 1.00 92.62 99 VAL A C 1
ATOM 808 O O . VAL A 1 99 ? -3.992 -2.707 -0.637 1.00 92.62 99 VAL A O 1
ATOM 811 N N . PRO A 1 100 ? -4.256 -4.910 -1.003 1.00 92.75 100 PRO A N 1
ATOM 812 C CA . PRO A 1 100 ? -3.412 -4.955 -2.200 1.00 92.75 100 PRO A CA 1
ATOM 813 C C . PRO A 1 100 ? -4.060 -4.239 -3.399 1.00 92.75 100 PRO A C 1
ATOM 815 O O . PRO A 1 100 ? -5.208 -4.506 -3.754 1.00 92.75 100 PRO A O 1
ATOM 818 N N . ILE A 1 101 ? -3.307 -3.356 -4.055 1.00 94.25 101 ILE A N 1
ATOM 819 C CA . ILE A 1 101 ? -3.708 -2.618 -5.258 1.00 94.25 101 ILE A CA 1
ATOM 820 C C . ILE A 1 101 ? -2.640 -2.835 -6.326 1.00 94.25 101 ILE A C 1
ATOM 822 O O . ILE A 1 101 ? -1.505 -2.391 -6.181 1.00 94.25 101 ILE A O 1
ATOM 826 N N . LEU A 1 102 ? -3.000 -3.508 -7.410 1.00 93.88 102 LEU A N 1
ATOM 827 C CA . LEU A 1 102 ? -2.144 -3.741 -8.561 1.00 93.88 102 LEU A CA 1
ATOM 828 C C . LEU A 1 102 ? -2.088 -2.474 -9.424 1.00 93.88 102 LEU A C 1
ATOM 830 O O . LEU A 1 102 ? -3.042 -2.138 -10.122 1.00 93.88 102 LEU A O 1
ATOM 834 N N . LEU A 1 103 ? -0.957 -1.771 -9.384 1.00 93.88 103 LEU A N 1
ATOM 835 C CA . LEU A 1 103 ? -0.716 -0.580 -10.200 1.00 93.88 103 LEU A CA 1
ATOM 836 C C . LEU A 1 103 ? -0.394 -0.931 -11.654 1.00 93.88 103 LEU A C 1
ATOM 838 O O . LEU A 1 103 ? -0.765 -0.203 -12.573 1.00 93.88 103 LEU A O 1
ATOM 842 N N . ARG A 1 104 ? 0.345 -2.025 -11.861 1.00 92.50 104 ARG A N 1
ATOM 843 C CA . ARG A 1 104 ? 0.807 -2.504 -13.171 1.00 92.50 104 ARG A CA 1
ATOM 844 C C . ARG A 1 104 ? 0.825 -4.038 -13.184 1.00 92.50 104 ARG A C 1
ATOM 846 O O . ARG A 1 104 ? 1.102 -4.622 -12.136 1.00 92.50 104 ARG A O 1
ATOM 853 N N . PRO A 1 105 ? 0.574 -4.698 -14.332 1.00 89.62 105 PRO A N 1
ATOM 854 C CA . PRO A 1 105 ? 0.588 -6.158 -14.422 1.00 89.62 105 PRO A CA 1
ATOM 855 C C . PRO A 1 105 ? 1.917 -6.761 -13.948 1.00 89.62 105 PRO A C 1
ATOM 857 O O . PRO A 1 105 ? 2.982 -6.366 -14.421 1.00 89.62 105 PRO A O 1
ATOM 860 N N . ILE A 1 106 ? 1.849 -7.722 -13.025 1.00 89.62 106 ILE A N 1
ATOM 861 C CA . ILE A 1 106 ? 2.998 -8.491 -12.534 1.00 89.62 106 ILE A CA 1
ATOM 862 C C . ILE A 1 106 ? 2.519 -9.809 -11.913 1.00 89.62 106 ILE A C 1
ATOM 864 O O . ILE A 1 106 ? 1.395 -9.893 -11.415 1.00 89.62 106 ILE A O 1
ATOM 868 N N . SER A 1 107 ? 3.371 -10.835 -11.913 1.00 84.81 107 SER A N 1
ATOM 869 C CA . SER A 1 107 ? 3.127 -12.098 -11.206 1.00 84.81 107 SER A CA 1
ATOM 870 C C . SER A 1 107 ? 3.314 -11.915 -9.696 1.00 84.81 107 SER A C 1
ATOM 872 O O . SER A 1 107 ? 4.360 -12.229 -9.137 1.00 84.81 107 SER A O 1
ATOM 874 N N . TRP A 1 108 ? 2.302 -11.358 -9.034 1.00 81.19 108 TRP A N 1
ATOM 875 C CA . TRP A 1 108 ? 2.290 -11.098 -7.586 1.00 81.19 108 TRP A CA 1
ATOM 876 C C . TRP A 1 108 ? 1.899 -12.329 -6.749 1.00 81.19 108 TRP A C 1
ATOM 878 O O . TRP A 1 108 ? 2.080 -12.344 -5.535 1.00 81.19 108 TRP A O 1
ATOM 888 N N . ASN A 1 109 ? 1.361 -13.370 -7.387 1.00 80.31 109 ASN A N 1
ATOM 889 C CA . ASN A 1 109 ? 0.809 -14.575 -6.759 1.00 80.31 109 ASN A CA 1
ATOM 890 C C . ASN A 1 109 ? 1.872 -15.568 -6.246 1.00 80.31 109 ASN A C 1
ATOM 892 O O . ASN A 1 109 ? 1.555 -16.722 -5.961 1.00 80.31 109 ASN A O 1
ATOM 896 N N . ILE A 1 110 ? 3.129 -15.138 -6.134 1.00 71.62 110 ILE A N 1
ATOM 897 C CA . ILE A 1 110 ? 4.252 -15.946 -5.659 1.00 71.62 110 ILE A CA 1
ATOM 898 C C . ILE A 1 110 ? 4.807 -15.293 -4.390 1.00 71.62 110 ILE A C 1
ATOM 900 O O . ILE A 1 110 ? 5.027 -14.085 -4.338 1.00 71.62 110 ILE A O 1
ATOM 904 N N . GLY A 1 111 ? 5.053 -16.100 -3.355 1.00 77.00 111 GLY A N 1
ATOM 905 C CA . GLY A 1 111 ? 5.663 -15.638 -2.107 1.00 77.00 111 GLY A CA 1
ATOM 906 C C . GLY A 1 111 ? 4.665 -15.018 -1.111 1.00 77.00 111 GLY A C 1
ATOM 907 O O . GLY A 1 111 ? 3.496 -15.407 -1.086 1.00 77.00 111 GLY A O 1
ATOM 908 N N . PRO A 1 112 ? 5.102 -14.090 -0.238 1.00 76.12 112 PRO A N 1
ATOM 909 C CA . PRO A 1 112 ? 4.324 -13.632 0.923 1.00 76.12 112 PRO A CA 1
ATOM 910 C C . PRO A 1 112 ? 3.054 -12.844 0.571 1.00 76.12 112 PRO A C 1
ATOM 912 O O . PRO A 1 112 ? 2.203 -12.651 1.439 1.00 76.12 112 PRO A O 1
ATOM 915 N N . LEU A 1 113 ? 2.912 -12.410 -0.685 1.00 82.06 113 LEU A N 1
ATOM 916 C CA . LEU A 1 113 ? 1.738 -11.690 -1.180 1.00 82.06 113 LEU A CA 1
ATOM 917 C C . LEU A 1 113 ? 0.662 -12.615 -1.760 1.00 82.06 113 LEU A C 1
ATOM 919 O O . LEU A 1 113 ? -0.474 -12.181 -1.911 1.00 82.06 113 LEU A O 1
ATOM 923 N N . ALA A 1 114 ? 0.986 -13.880 -2.045 1.00 83.56 114 ALA A N 1
ATOM 924 C CA . ALA A 1 114 ? 0.064 -14.833 -2.666 1.00 83.56 114 ALA A CA 1
ATOM 925 C C . ALA A 1 114 ? -1.284 -15.006 -1.931 1.00 83.56 114 ALA A C 1
ATOM 927 O O . ALA A 1 114 ? -2.297 -15.175 -2.607 1.00 83.56 114 ALA A O 1
ATOM 928 N N . PRO A 1 115 ? -1.357 -14.938 -0.583 1.00 83.44 115 PRO A N 1
ATOM 929 C CA . PRO A 1 115 ? -2.636 -15.021 0.125 1.00 83.44 115 PRO A CA 1
ATOM 930 C C . PRO A 1 115 ? -3.528 -13.779 -0.024 1.00 83.44 115 PRO A C 1
ATOM 932 O O . PRO A 1 115 ? -4.673 -13.800 0.425 1.00 83.44 115 PRO A O 1
ATOM 935 N N . LEU A 1 116 ? -3.010 -12.675 -0.568 1.00 83.19 116 LEU A N 1
ATOM 936 C CA . LEU A 1 116 ? -3.736 -11.416 -0.689 1.00 83.19 116 LEU A CA 1
ATOM 937 C C . LEU A 1 116 ? -4.569 -11.405 -1.980 1.00 83.19 116 LEU A C 1
ATOM 939 O O . LEU A 1 116 ? -4.114 -11.867 -3.016 1.00 83.19 116 LEU A O 1
ATOM 943 N N . ALA A 1 117 ? -5.779 -10.846 -1.938 1.00 86.31 117 ALA A N 1
ATOM 944 C CA . ALA A 1 117 ? -6.632 -10.686 -3.119 1.00 86.31 117 ALA A CA 1
ATOM 945 C C . ALA A 1 117 ? -6.525 -9.243 -3.655 1.00 86.31 117 ALA A C 1
ATOM 947 O O . ALA A 1 117 ? -7.144 -8.356 -3.058 1.00 86.31 117 ALA A O 1
ATOM 948 N N . PRO A 1 118 ? -5.724 -8.968 -4.707 1.00 88.00 118 PRO A N 1
ATOM 949 C CA . PRO A 1 118 ? -5.524 -7.622 -5.233 1.00 88.00 118 PRO A CA 1
ATOM 950 C C . PRO A 1 118 ? -6.753 -7.065 -5.926 1.00 88.00 118 PRO A C 1
ATOM 952 O O . PRO A 1 118 ? -7.568 -7.786 -6.495 1.00 88.00 118 PRO A O 1
ATOM 955 N N . LEU A 1 119 ? -6.821 -5.740 -5.906 1.00 89.62 119 LEU A N 1
ATOM 956 C CA . LEU A 1 119 ? -7.679 -4.948 -6.769 1.00 89.62 119 LEU A CA 1
ATOM 957 C C . LEU A 1 119 ? -6.846 -4.359 -7.919 1.00 89.62 119 LEU A C 1
ATOM 959 O O . LEU A 1 119 ? -5.687 -4.019 -7.686 1.00 89.62 119 LEU A O 1
ATOM 963 N N . PRO A 1 120 ? -7.412 -4.153 -9.117 1.00 80.31 120 PRO A N 1
ATOM 964 C CA . PRO A 1 120 ? -8.729 -4.626 -9.549 1.00 80.31 120 PRO A CA 1
ATOM 965 C C . PRO A 1 120 ? -8.759 -6.158 -9.717 1.00 80.31 120 PRO A C 1
ATOM 967 O O . PRO A 1 120 ? -7.736 -6.761 -10.039 1.00 80.31 120 PRO A O 1
ATOM 970 N N . SER A 1 121 ? -9.927 -6.760 -9.466 1.00 68.19 121 SER A N 1
ATOM 971 C CA . SER A 1 121 ? -10.191 -8.206 -9.585 1.00 68.19 121 SER A CA 1
ATOM 972 C C . SER A 1 121 ? -10.699 -8.609 -10.960 1.00 68.19 121 SER A C 1
ATOM 974 O O . SER A 1 121 ? -11.515 -7.824 -11.499 1.00 68.19 121 SER A O 1
#

Foldseek 3Di:
DDDPPDPPQAAAEEEDDFPVCVVVVVVVCVVCVVCVVVRNYDYDDPVNPDPDDDPPVVLRHAAEYEYEDDPNSVVDCSCVDPVNVVQLVCCVVNSHHYAYEYPDDDPQCDPPCVVHDYPPD

Mean predicted aligned error: 8.4 Å

Secondary structure (DSSP, 8-state):
----------EEEEEE--GGGHHHHHHHHHHHHHHHHTTSEEEEPGGGS-SSS-HHHHTTT-SEEEEEE-HHHHTSGGGGSHHHHHHHHHHHTTSSEEEEEESS----SSGGGTTS-PBP-

pLDDT: mean 78.07, std 17.58, range [36.84, 95.25]

Sequence (121 aa):
MPLTSVRKDPIGVYCIYASKDTTLQQELLKHLRNLDRSKLIVFCHDKDIPVETEWEYEKNILQIVLLLISPDFMDSNYIDSTEMKQALKRSKEGTTRIVPILLRPISWNIGPLAPLAPLPS

Nearest PDB structures (foldseek):
  4c6t-assembly1_A  TM=5.619E-01  e=1.918E-01  Arabidopsis thaliana
  2vdj-assembly1_A-2  TM=4.518E-01  e=5.236E-01  Bacillus cereus
  4tmu-assembly1_A  TM=3.420E-01  e=1.094E+00  Cronobacter sakazakii ATCC BAA-894
  2ef1-assembly1_A  TM=3.705E-01  e=8.712E+00  Homo sapiens

Radius of gyration: 15.51 Å; Cα contacts (8 Å, |Δi|>4): 154; chains: 1; bounding box: 47×32×39 Å

Solvent-accessible surface area (backbone atoms only — not comparable to full-atom values): 7213 Å² total; per-residue (Å²): 133,83,82,80,74,74,82,71,73,42,42,12,35,34,75,50,63,30,82,90,44,48,68,61,52,53,54,52,50,58,74,48,41,64,44,41,76,68,48,56,29,39,80,56,52,87,89,71,60,71,84,89,70,64,76,78,66,48,68,64,42,49,40,32,36,40,36,44,39,29,59,66,31,72,76,41,71,56,76,78,30,71,68,47,51,48,50,53,51,34,32,75,72,70,62,22,45,77,47,40,33,56,77,42,92,64,89,54,73,60,71,95,50,38,89,57,78,48,35,85,121